Protein AF-A0A0F9NFJ6-F1 (afdb_monomer)

Organism: NCBI:txid412755

Foldseek 3Di:
DEAEPDVVQVVLLVVADPVVNVLQVVLQVCCCVPVVWGKYWHAQADCDDDCSPVNHDTDIDIPDDDPVSLVVSVVCCVVPPDPPVQDFDQPDDPVDVPDSPRDGDDD

Structure (mmCIF, N/CA/C/O backbone):
data_AF-A0A0F9NFJ6-F1
#
_entry.id   AF-A0A0F9NFJ6-F1
#
loop_
_atom_site.group_PDB
_atom_site.id
_atom_site.type_symbol
_atom_site.label_atom_id
_atom_site.label_alt_id
_atom_site.label_comp_id
_atom_site.label_asym_id
_atom_site.label_entity_id
_atom_site.label_seq_id
_atom_site.pdbx_PDB_ins_code
_atom_site.Cartn_x
_atom_site.Cartn_y
_atom_site.Cartn_z
_atom_site.occupancy
_atom_site.B_iso_or_equiv
_atom_site.auth_seq_id
_atom_site.auth_comp_id
_atom_site.auth_asym_id
_atom_site.auth_atom_id
_atom_site.pdbx_PDB_model_num
ATOM 1 N N . MET A 1 1 ? -10.748 2.742 -1.536 1.00 84.62 1 MET A N 1
ATOM 2 C CA . MET A 1 1 ? -10.360 3.151 -2.905 1.00 84.62 1 MET A CA 1
ATOM 3 C C . MET A 1 1 ? -8.888 3.538 -2.877 1.00 84.62 1 MET A C 1
ATOM 5 O O . MET A 1 1 ? -8.417 3.968 -1.830 1.00 84.62 1 MET A O 1
ATOM 9 N N . ILE A 1 2 ? -8.144 3.336 -3.968 1.00 91.88 2 ILE A N 1
ATOM 10 C CA . ILE A 1 2 ? -6.720 3.707 -4.025 1.00 91.88 2 ILE A CA 1
ATOM 11 C C . ILE A 1 2 ? -6.602 5.199 -4.331 1.00 91.88 2 ILE A C 1
ATOM 13 O O . ILE A 1 2 ? -7.194 5.684 -5.294 1.00 91.88 2 ILE A O 1
ATOM 17 N N . LYS A 1 3 ? -5.830 5.911 -3.514 1.00 95.25 3 LYS A N 1
ATOM 18 C CA . LYS A 1 3 ? -5.408 7.295 -3.733 1.00 95.25 3 LYS A CA 1
ATOM 19 C C . LYS A 1 3 ? -3.917 7.336 -4.042 1.00 95.25 3 LYS A C 1
ATOM 21 O O . LYS A 1 3 ? -3.161 6.462 -3.624 1.00 95.25 3 LYS A O 1
ATOM 26 N N . PHE A 1 4 ? -3.495 8.387 -4.725 1.00 95.94 4 PHE A N 1
ATOM 27 C CA . PHE A 1 4 ? -2.093 8.662 -5.017 1.00 95.94 4 PHE A CA 1
ATOM 28 C C . PHE A 1 4 ? -1.708 9.967 -4.334 1.00 95.94 4 PHE A C 1
ATOM 30 O O . PHE A 1 4 ? -2.528 10.882 -4.256 1.00 95.94 4 PHE A O 1
ATOM 37 N N . LYS A 1 5 ? -0.491 10.035 -3.791 1.00 93.44 5 LYS A N 1
ATOM 38 C CA . LYS A 1 5 ? 0.015 11.259 -3.158 1.00 93.44 5 LYS A CA 1
ATOM 39 C C . LYS A 1 5 ? 0.125 12.413 -4.166 1.00 93.44 5 LYS A C 1
ATOM 41 O O . LYS A 1 5 ? -0.157 13.547 -3.795 1.00 93.44 5 LYS A O 1
ATOM 46 N N . ASP A 1 6 ? 0.497 12.112 -5.407 1.00 93.94 6 ASP A N 1
ATOM 47 C CA . ASP A 1 6 ? 0.571 13.046 -6.530 1.00 93.94 6 ASP A CA 1
ATOM 48 C C . ASP A 1 6 ? 0.433 12.294 -7.870 1.00 93.94 6 ASP A C 1
ATOM 50 O O . ASP A 1 6 ? 0.373 11.057 -7.911 1.00 93.94 6 ASP A O 1
ATOM 54 N N . ASP A 1 7 ? 0.348 13.046 -8.970 1.00 95.12 7 ASP A N 1
ATOM 55 C CA . ASP A 1 7 ? 0.179 12.486 -10.314 1.00 95.12 7 ASP A CA 1
ATOM 56 C C . ASP A 1 7 ? 1.413 11.718 -10.802 1.00 95.12 7 ASP A C 1
ATOM 58 O O . ASP A 1 7 ? 1.273 10.741 -11.540 1.00 95.12 7 ASP A O 1
ATOM 62 N N . LEU A 1 8 ? 2.618 12.088 -10.356 1.00 94.69 8 LEU A N 1
ATOM 63 C CA . LEU A 1 8 ? 3.841 11.364 -10.706 1.00 94.69 8 LEU A CA 1
ATOM 64 C C . LEU A 1 8 ? 3.773 9.925 -10.182 1.00 94.69 8 LEU A C 1
ATOM 66 O O . LEU A 1 8 ? 3.952 8.976 -10.947 1.00 94.69 8 LEU A O 1
ATOM 70 N N . ILE A 1 9 ? 3.415 9.755 -8.909 1.00 94.12 9 ILE A N 1
ATOM 71 C CA . ILE A 1 9 ? 3.251 8.433 -8.294 1.00 94.12 9 ILE A CA 1
ATOM 72 C C . ILE A 1 9 ? 2.140 7.642 -8.988 1.00 94.12 9 ILE A C 1
ATOM 74 O O . ILE A 1 9 ? 2.247 6.424 -9.135 1.00 94.12 9 ILE A O 1
ATOM 78 N N . ARG A 1 10 ? 1.078 8.308 -9.455 1.00 95.19 10 ARG A N 1
ATOM 79 C CA . ARG A 1 10 ? 0.034 7.648 -10.247 1.00 95.19 10 ARG A CA 1
ATOM 80 C C . ARG A 1 10 ? 0.589 7.083 -11.556 1.00 95.19 10 ARG A C 1
ATOM 82 O O . ARG A 1 10 ? 0.255 5.955 -11.906 1.00 95.19 10 ARG A O 1
ATOM 89 N N . HIS A 1 11 ? 1.428 7.828 -12.272 1.00 93.9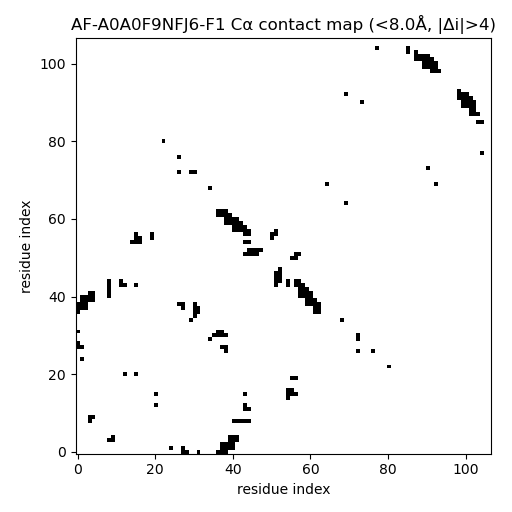4 11 HIS A N 1
ATOM 90 C CA . HIS A 1 11 ? 2.067 7.334 -13.495 1.00 93.94 11 HIS A CA 1
ATOM 91 C C . HIS A 1 11 ? 3.022 6.168 -13.220 1.00 93.94 11 HIS A C 1
ATOM 93 O O . HIS A 1 11 ? 3.003 5.171 -13.942 1.00 93.94 11 HIS A O 1
ATOM 99 N N . GLU A 1 12 ? 3.818 6.261 -12.157 1.00 93.69 12 GLU A N 1
ATOM 100 C CA . GLU A 1 12 ? 4.723 5.196 -11.718 1.00 93.69 12 GLU A CA 1
ATOM 101 C C . GLU A 1 12 ? 3.981 3.922 -11.310 1.00 93.69 12 GLU A C 1
ATOM 103 O O . GLU A 1 12 ? 4.412 2.821 -11.644 1.00 93.69 12 GLU A O 1
ATOM 108 N N . PHE A 1 13 ? 2.833 4.055 -10.647 1.00 92.75 13 PHE A N 1
ATOM 109 C CA . PHE A 1 13 ? 2.020 2.921 -10.218 1.00 92.75 13 PHE A CA 1
ATOM 110 C C . PHE A 1 13 ? 1.625 2.001 -11.380 1.00 92.75 13 PHE A C 1
ATOM 112 O O . PHE A 1 13 ? 1.632 0.782 -11.230 1.00 92.75 13 PHE A O 1
ATOM 119 N N . TYR A 1 14 ? 1.329 2.557 -12.557 1.00 93.06 14 TYR A N 1
ATOM 120 C CA . TYR A 1 14 ? 0.975 1.761 -13.737 1.00 93.06 14 TYR A CA 1
ATOM 121 C C . TYR A 1 14 ? 2.165 1.041 -14.387 1.00 93.06 14 TYR A C 1
ATOM 123 O O . TYR A 1 14 ? 1.973 0.281 -15.334 1.00 93.06 14 TYR A O 1
ATOM 131 N N . ARG A 1 15 ? 3.385 1.266 -13.888 1.00 93.94 15 ARG A N 1
ATOM 132 C CA . ARG A 1 15 ? 4.599 0.545 -14.292 1.00 93.94 15 ARG A CA 1
ATOM 133 C C . ARG A 1 15 ? 4.927 -0.622 -13.362 1.00 93.94 15 ARG A C 1
ATOM 135 O O . ARG A 1 15 ? 5.838 -1.382 -13.677 1.00 93.94 15 ARG A O 1
ATOM 142 N N . LEU A 1 16 ? 4.213 -0.756 -12.240 1.00 89.50 16 LEU A N 1
ATOM 143 C CA . LEU A 1 16 ? 4.376 -1.869 -11.310 1.00 89.50 16 LEU A CA 1
ATOM 144 C C . LEU A 1 16 ? 4.083 -3.212 -11.979 1.00 89.50 16 LEU A C 1
ATOM 146 O O . LEU A 1 16 ? 3.280 -3.316 -12.909 1.00 89.50 16 LEU A O 1
ATOM 150 N N . ASP A 1 17 ? 4.709 -4.262 -11.452 1.00 88.69 17 ASP A N 1
ATOM 151 C CA . ASP A 1 17 ? 4.346 -5.627 -11.807 1.00 88.69 17 ASP A CA 1
ATOM 152 C C . ASP A 1 17 ? 2.842 -5.878 -11.573 1.00 88.69 17 ASP A C 1
ATOM 154 O O . ASP A 1 17 ? 2.258 -5.466 -10.564 1.00 88.69 17 ASP A O 1
ATOM 158 N N . LYS A 1 18 ? 2.201 -6.598 -12.503 1.00 88.00 18 LYS A N 1
ATOM 159 C CA . LYS A 1 18 ? 0.745 -6.815 -12.484 1.00 88.00 18 LYS A CA 1
ATOM 160 C C . LYS A 1 18 ? 0.274 -7.577 -11.246 1.00 88.00 18 LYS A C 1
ATOM 162 O O . LYS A 1 18 ? -0.840 -7.330 -10.783 1.00 88.00 18 LYS A O 1
ATOM 167 N N . ARG A 1 19 ? 1.089 -8.490 -10.700 1.00 85.69 19 ARG A N 1
ATOM 168 C CA . ARG A 1 19 ? 0.735 -9.221 -9.473 1.00 85.69 19 ARG A CA 1
ATOM 169 C C . ARG A 1 19 ? 0.752 -8.282 -8.278 1.00 85.69 19 ARG A C 1
ATOM 171 O O . ARG A 1 19 ? -0.187 -8.294 -7.489 1.00 85.69 19 ARG A O 1
ATOM 178 N N . LEU A 1 20 ? 1.766 -7.421 -8.189 1.00 86.62 20 LEU A N 1
ATOM 179 C CA . LEU A 1 20 ? 1.830 -6.396 -7.152 1.00 86.62 20 LEU A CA 1
ATOM 180 C C . LEU A 1 20 ? 0.636 -5.433 -7.244 1.00 86.62 20 LEU A C 1
ATOM 182 O O . LEU A 1 20 ? -0.002 -5.155 -6.232 1.00 86.62 20 LEU A O 1
ATOM 186 N N . MET A 1 21 ? 0.266 -4.980 -8.445 1.00 90.56 21 MET A N 1
ATOM 187 C CA . MET A 1 21 ? -0.930 -4.147 -8.622 1.00 90.56 21 MET A CA 1
ATOM 188 C C . MET A 1 21 ? -2.202 -4.847 -8.123 1.00 90.56 21 MET A C 1
ATOM 190 O O . MET A 1 21 ? -2.991 -4.229 -7.408 1.00 90.56 21 MET A O 1
ATOM 194 N N . ALA A 1 22 ? -2.398 -6.127 -8.459 1.0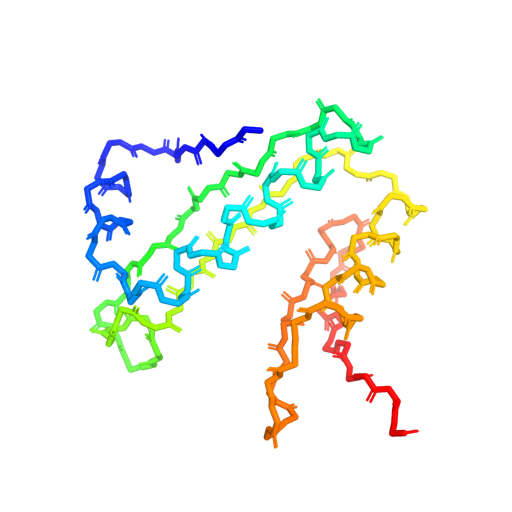0 89.00 22 ALA A N 1
ATOM 195 C CA . ALA A 1 22 ? -3.556 -6.904 -8.013 1.00 89.00 22 ALA A CA 1
ATOM 196 C C . ALA A 1 22 ? -3.632 -7.003 -6.480 1.00 89.00 22 ALA A C 1
ATOM 198 O O . ALA A 1 22 ? -4.694 -6.777 -5.900 1.00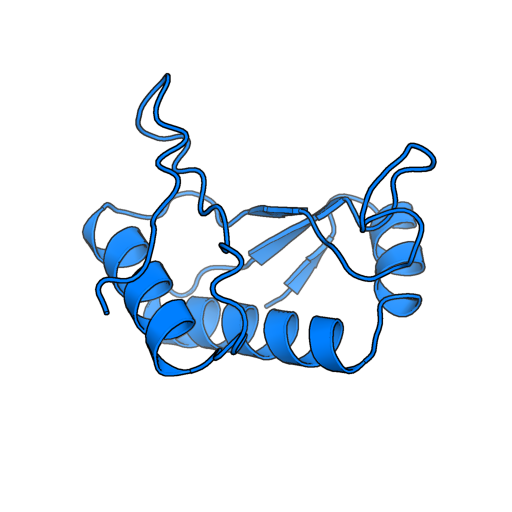 89.00 22 ALA A O 1
ATOM 199 N N . VAL A 1 23 ? -2.495 -7.248 -5.825 1.00 89.00 23 VAL A N 1
ATOM 200 C CA . VAL A 1 23 ? -2.366 -7.249 -4.360 1.00 89.00 23 VAL A CA 1
ATOM 201 C C . VAL A 1 23 ? -2.767 -5.900 -3.758 1.00 89.00 23 VAL A C 1
ATOM 203 O O . VAL A 1 23 ? -3.536 -5.847 -2.800 1.00 89.00 23 VAL A O 1
ATOM 206 N N . ILE A 1 24 ? -2.316 -4.790 -4.343 1.00 91.69 24 ILE A N 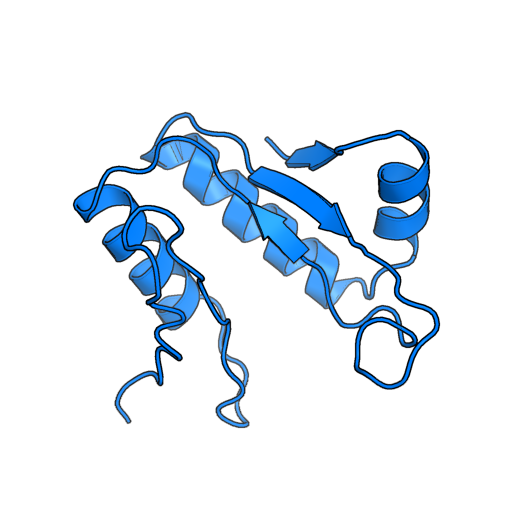1
ATOM 207 C CA . ILE A 1 24 ? -2.664 -3.451 -3.850 1.00 91.69 24 ILE A CA 1
ATOM 208 C C . ILE A 1 24 ? -4.169 -3.183 -4.010 1.00 91.69 24 ILE A C 1
ATOM 210 O O . ILE A 1 24 ? -4.794 -2.628 -3.103 1.00 91.69 24 ILE A O 1
ATOM 214 N N . TYR A 1 25 ? -4.776 -3.593 -5.129 1.00 93.31 25 TYR A N 1
ATOM 215 C CA . TYR A 1 25 ? -6.227 -3.493 -5.317 1.00 93.31 25 TYR A CA 1
ATOM 216 C C . TYR A 1 25 ? -7.004 -4.332 -4.305 1.00 93.31 25 TYR A C 1
ATOM 218 O O . TYR A 1 25 ? -8.010 -3.850 -3.783 1.00 93.31 25 TYR A O 1
ATOM 226 N N . LEU A 1 26 ? -6.524 -5.534 -3.985 1.00 92.25 26 LEU A N 1
ATOM 227 C CA . LEU A 1 26 ? -7.120 -6.403 -2.976 1.00 92.25 26 LEU A CA 1
ATOM 228 C C . LEU A 1 26 ? -7.105 -5.737 -1.590 1.00 92.25 26 LEU A C 1
ATOM 230 O O . LEU A 1 26 ? -8.157 -5.569 -0.972 1.00 92.25 26 LEU A O 1
ATOM 234 N N . ILE A 1 27 ? -5.939 -5.256 -1.151 1.00 91.44 27 ILE A N 1
ATOM 235 C CA . ILE A 1 27 ? -5.768 -4.538 0.124 1.00 91.44 27 ILE A CA 1
ATOM 236 C C . ILE A 1 27 ? -6.652 -3.281 0.166 1.00 91.44 27 ILE A C 1
ATOM 238 O O . ILE A 1 27 ? -7.343 -3.016 1.152 1.00 91.44 27 ILE A O 1
ATOM 242 N N . GLY A 1 28 ? -6.667 -2.499 -0.918 1.00 93.25 28 GLY A N 1
ATOM 243 C CA . GLY A 1 28 ? -7.468 -1.280 -1.019 1.00 93.25 28 GLY A CA 1
ATOM 244 C C . GLY A 1 28 ? -8.979 -1.526 -1.063 1.00 93.25 28 GLY A C 1
ATOM 245 O O . GLY A 1 28 ? -9.748 -0.664 -0.620 1.00 93.25 28 GLY A O 1
ATOM 246 N N . GLY A 1 29 ? -9.404 -2.675 -1.595 1.00 94.56 29 GLY A N 1
ATOM 247 C CA . GLY A 1 29 ? -10.783 -3.154 -1.571 1.00 94.56 29 GLY A CA 1
ATOM 248 C C . GLY A 1 29 ? -11.212 -3.531 -0.158 1.00 94.56 29 GLY A C 1
ATOM 249 O O . GLY A 1 29 ? -12.195 -2.983 0.341 1.00 94.56 29 GLY A O 1
ATOM 250 N N . PHE A 1 30 ? -10.410 -4.356 0.519 1.00 93.50 30 PHE A N 1
ATOM 251 C CA . PHE A 1 30 ? -10.639 -4.764 1.904 1.00 93.50 30 PHE A CA 1
ATOM 252 C C . PHE A 1 30 ? -10.736 -3.561 2.851 1.00 93.50 30 PHE A C 1
ATOM 254 O O . PHE A 1 30 ? -11.751 -3.375 3.519 1.00 93.50 30 PHE A O 1
ATOM 261 N N . ALA A 1 31 ? -9.749 -2.657 2.825 1.00 93.19 31 ALA A N 1
ATOM 262 C CA . ALA A 1 31 ? -9.756 -1.466 3.678 1.00 93.19 31 ALA A CA 1
ATOM 263 C C . ALA A 1 31 ? -10.989 -0.568 3.448 1.00 93.19 31 ALA A C 1
ATOM 265 O O . ALA A 1 31 ? -11.503 0.062 4.379 1.00 93.19 31 ALA A O 1
ATOM 266 N N . ARG A 1 32 ? -11.496 -0.514 2.207 1.00 94.69 32 ARG A N 1
ATOM 267 C CA . ARG A 1 32 ? -12.706 0.248 1.876 1.00 94.69 32 ARG A CA 1
ATOM 268 C C . ARG A 1 32 ? -13.974 -0.451 2.340 1.00 94.69 32 ARG A C 1
ATOM 270 O O . ARG A 1 32 ? -14.911 0.235 2.744 1.00 94.69 32 ARG A O 1
ATOM 277 N N . GLN A 1 33 ? -14.030 -1.769 2.235 1.00 95.50 33 GLN A N 1
ATOM 278 C CA . GLN A 1 33 ? -15.189 -2.552 2.628 1.00 95.50 33 GLN A CA 1
ATOM 279 C C . GLN A 1 33 ? -15.341 -2.569 4.150 1.00 95.50 33 GLN A C 1
ATOM 281 O O . GLN A 1 33 ? -16.388 -2.134 4.640 1.00 95.50 33 GLN A O 1
ATOM 286 N N . GLU A 1 34 ? -14.275 -2.953 4.853 1.00 95.38 34 GLU A N 1
ATOM 287 C CA . GLU A 1 34 ? -14.264 -3.180 6.299 1.00 95.38 34 GLU A CA 1
ATOM 288 C C . GLU A 1 34 ? -14.177 -1.883 7.103 1.00 95.38 34 GLU A C 1
ATOM 290 O O . GLU A 1 34 ? -14.937 -1.681 8.045 1.00 95.38 34 GLU A O 1
ATOM 295 N N . PHE A 1 35 ? -13.298 -0.958 6.710 1.00 93.25 35 PHE A N 1
ATOM 296 C CA . PHE A 1 35 ? -12.982 0.222 7.533 1.00 93.25 35 PHE A CA 1
ATOM 297 C C . PHE A 1 35 ? -13.511 1.535 6.947 1.00 93.25 35 PHE A C 1
ATOM 299 O O . PHE A 1 35 ? -13.302 2.606 7.514 1.00 93.25 35 PHE A O 1
ATOM 306 N N . LYS A 1 36 ? -14.144 1.487 5.764 1.00 94.75 36 LYS A N 1
ATOM 307 C CA . LYS A 1 36 ? -14.527 2.666 4.956 1.00 94.75 36 LYS A CA 1
ATOM 308 C C . LYS A 1 36 ? -13.357 3.619 4.669 1.00 94.75 36 LYS A C 1
ATOM 310 O O . LYS A 1 36 ? -13.572 4.792 4.356 1.00 94.75 36 LYS A O 1
ATOM 315 N N . LYS A 1 37 ? -12.124 3.106 4.691 1.00 93.06 37 LYS A N 1
ATOM 316 C CA . LYS A 1 37 ? -10.887 3.876 4.506 1.00 93.06 37 LYS A CA 1
ATOM 317 C C . LYS A 1 37 ? -10.270 3.643 3.134 1.00 93.06 37 LYS A C 1
ATOM 319 O O . LYS A 1 37 ? -10.609 2.712 2.406 1.00 93.06 37 LYS A O 1
ATOM 324 N N . ASP A 1 38 ? -9.384 4.557 2.768 1.00 93.69 38 ASP A N 1
ATOM 325 C CA . ASP A 1 38 ? -8.656 4.534 1.506 1.00 93.69 38 ASP A CA 1
ATOM 326 C C . ASP A 1 38 ? -7.174 4.282 1.770 1.00 93.69 38 ASP A C 1
ATOM 328 O O . ASP A 1 38 ? -6.618 4.803 2.740 1.00 93.69 38 ASP A O 1
ATOM 332 N N . ILE A 1 39 ? -6.536 3.530 0.8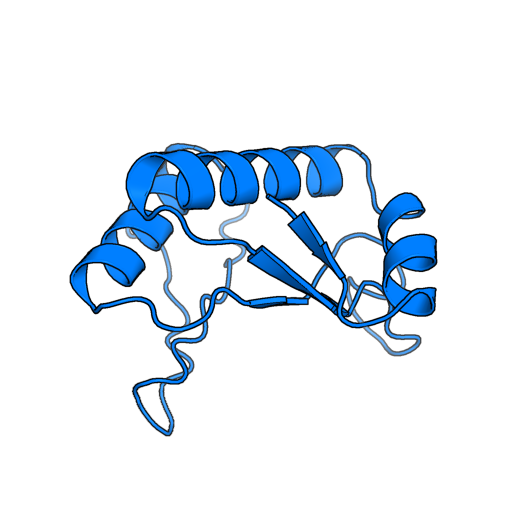73 1.00 92.81 39 ILE A N 1
ATOM 333 C CA . ILE A 1 39 ? -5.081 3.372 0.865 1.00 92.81 39 ILE A CA 1
ATOM 334 C C . ILE A 1 39 ? -4.488 4.456 -0.031 1.00 92.81 39 ILE A C 1
ATOM 336 O O . ILE A 1 39 ? -5.027 4.758 -1.095 1.00 92.81 39 ILE A O 1
ATOM 340 N N . THR A 1 40 ? -3.394 5.069 0.400 1.00 94.50 40 THR A N 1
ATOM 341 C CA . THR A 1 40 ? -2.671 6.091 -0.361 1.00 94.50 40 THR A CA 1
ATOM 342 C C . THR A 1 40 ? -1.302 5.559 -0.738 1.00 94.50 40 THR A C 1
ATOM 344 O O . THR A 1 40 ? -0.514 5.217 0.141 1.00 94.50 40 THR A O 1
ATOM 347 N N . ILE A 1 41 ? -1.010 5.516 -2.034 1.00 93.81 41 ILE A N 1
ATOM 348 C CA . ILE A 1 41 ? 0.316 5.182 -2.549 1.00 93.81 41 ILE A CA 1
ATOM 349 C C . ILE A 1 41 ? 1.215 6.405 -2.401 1.00 93.81 41 ILE A C 1
ATOM 351 O O . ILE A 1 41 ? 0.867 7.507 -2.832 1.00 93.81 41 ILE A O 1
ATOM 355 N N . THR A 1 42 ? 2.358 6.204 -1.753 1.00 92.69 42 THR A N 1
ATOM 356 C CA . THR A 1 42 ? 3.304 7.269 -1.396 1.00 92.69 42 THR A CA 1
ATOM 357 C C . THR A 1 42 ? 4.647 7.152 -2.103 1.00 92.69 42 THR A C 1
ATOM 359 O O . THR A 1 42 ? 5.371 8.142 -2.156 1.00 92.69 42 THR A O 1
ATOM 362 N N . CYS A 1 43 ? 4.973 5.976 -2.645 1.00 90.75 43 CYS A N 1
ATOM 363 C CA . CYS A 1 43 ? 6.155 5.741 -3.468 1.00 90.75 43 CYS A CA 1
ATOM 364 C C . CYS A 1 43 ? 5.966 4.438 -4.257 1.00 90.75 43 CYS A C 1
ATOM 366 O O . CYS A 1 43 ? 5.549 3.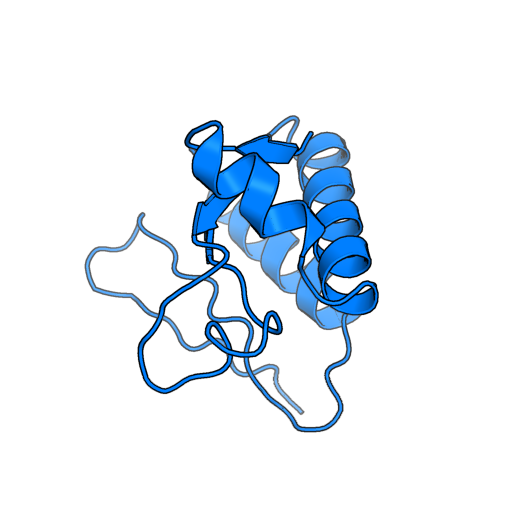440 -3.671 1.00 90.75 43 CYS A O 1
ATOM 368 N N . ALA A 1 44 ? 6.248 4.451 -5.559 1.00 89.31 44 ALA A N 1
ATOM 369 C CA . ALA A 1 44 ? 6.235 3.258 -6.413 1.00 89.31 44 ALA A CA 1
ATOM 370 C C . ALA A 1 44 ? 7.606 2.993 -7.056 1.00 89.31 44 ALA A C 1
ATOM 372 O O . ALA A 1 44 ? 7.924 1.847 -7.361 1.00 89.31 44 ALA A O 1
ATOM 373 N N . TYR A 1 45 ? 8.424 4.036 -7.227 1.00 88.75 45 TYR A N 1
ATOM 374 C CA . TYR A 1 45 ? 9.795 3.921 -7.696 1.00 88.75 45 TYR A CA 1
ATOM 375 C C . TYR A 1 45 ? 10.775 4.629 -6.764 1.00 88.75 45 TYR A C 1
ATOM 377 O O . TYR A 1 45 ? 10.550 5.751 -6.305 1.00 88.75 45 TYR A O 1
ATOM 385 N N . ARG A 1 46 ? 11.915 3.979 -6.545 1.00 84.81 46 ARG A N 1
ATOM 386 C CA . ARG A 1 46 ? 13.135 4.571 -6.004 1.00 84.81 46 ARG A CA 1
ATOM 387 C C . ARG A 1 46 ? 14.273 4.100 -6.891 1.00 84.81 46 ARG A C 1
ATOM 389 O O . ARG A 1 46 ? 14.416 2.905 -7.128 1.00 84.81 46 ARG A O 1
ATOM 396 N N . GLY A 1 47 ? 15.038 5.049 -7.423 1.00 76.62 47 GLY A N 1
ATOM 397 C CA . GLY A 1 47 ? 16.169 4.775 -8.314 1.00 76.62 47 GLY A CA 1
ATOM 398 C C . GLY A 1 47 ? 17.409 4.221 -7.604 1.00 76.62 47 GLY A C 1
ATOM 399 O O . GLY A 1 47 ? 18.476 4.172 -8.208 1.00 76.62 47 GLY A O 1
ATOM 400 N N . ASP A 1 48 ? 17.294 3.849 -6.329 1.00 77.19 48 ASP A N 1
ATOM 401 C CA . ASP A 1 48 ? 18.351 3.255 -5.519 1.00 77.19 48 ASP A CA 1
ATOM 402 C C . ASP A 1 48 ? 18.320 1.713 -5.571 1.00 77.19 48 ASP A C 1
ATOM 404 O O . ASP A 1 48 ? 17.534 1.082 -6.285 1.00 77.19 48 ASP A O 1
ATOM 408 N N . SER A 1 49 ? 19.254 1.070 -4.868 1.00 61.44 49 SER A N 1
ATOM 409 C CA . SER A 1 49 ? 19.294 -0.386 -4.754 1.00 61.44 49 SER A CA 1
ATOM 410 C C . SER A 1 49 ? 18.097 -0.904 -3.946 1.00 61.44 49 SER A C 1
ATOM 412 O O . SER A 1 49 ? 17.891 -0.536 -2.796 1.00 61.44 49 SER A O 1
ATOM 414 N N . GLY A 1 50 ? 17.318 -1.819 -4.527 1.00 76.00 50 GLY A N 1
ATOM 415 C CA . GLY A 1 50 ? 16.182 -2.452 -3.856 1.00 76.00 50 GLY A CA 1
ATOM 416 C C . GLY A 1 50 ? 15.195 -3.061 -4.847 1.00 76.00 50 GLY A C 1
ATOM 417 O O . GLY A 1 50 ? 15.479 -3.150 -6.035 1.00 76.00 50 GLY A O 1
ATOM 418 N N . THR A 1 51 ? 14.022 -3.470 -4.370 1.00 82.38 51 THR A N 1
ATOM 419 C CA . THR A 1 51 ? 12.924 -3.989 -5.210 1.00 82.38 51 THR A CA 1
ATOM 420 C C . THR A 1 51 ? 12.082 -2.882 -5.858 1.00 82.38 51 THR A C 1
ATOM 422 O O . THR A 1 51 ? 11.343 -3.148 -6.806 1.00 82.38 51 THR A O 1
ATOM 425 N N . HIS A 1 52 ? 12.217 -1.635 -5.389 1.00 85.69 52 HIS A N 1
ATOM 426 C CA . HIS A 1 52 ? 11.554 -0.448 -5.947 1.00 85.69 52 HIS A CA 1
ATOM 427 C C . HIS A 1 52 ? 12.051 -0.110 -7.363 1.00 85.69 52 HIS A C 1
ATOM 429 O O . HIS A 1 52 ? 11.234 0.153 -8.242 1.00 85.69 52 HIS A O 1
ATOM 435 N N . LYS A 1 53 ? 13.365 -0.199 -7.631 1.00 87.38 53 LYS A N 1
ATOM 436 C CA . LYS A 1 53 ? 13.922 0.034 -8.982 1.00 87.38 53 LYS A CA 1
ATOM 437 C C . LYS A 1 53 ? 13.421 -0.960 -10.037 1.00 87.38 53 LYS A C 1
ATOM 439 O O . LYS A 1 53 ? 13.386 -0.633 -11.221 1.00 87.38 53 LYS A O 1
ATOM 444 N N . ASP A 1 54 ? 13.019 -2.149 -9.591 1.00 88.38 54 ASP A N 1
ATOM 445 C CA . ASP A 1 54 ? 12.549 -3.245 -10.438 1.00 88.38 54 ASP A CA 1
ATOM 446 C C . ASP A 1 54 ? 11.015 -3.271 -10.546 1.00 88.38 54 ASP A C 1
ATOM 448 O O . ASP A 1 54 ? 10.463 -4.232 -11.074 1.00 88.38 54 ASP A O 1
ATOM 452 N N . TRP A 1 55 ? 10.315 -2.242 -10.044 1.00 89.06 55 TRP A N 1
ATOM 453 C CA . TRP A 1 55 ? 8.847 -2.136 -10.076 1.00 89.06 55 TRP A CA 1
ATOM 454 C C . TRP A 1 55 ? 8.125 -3.257 -9.309 1.00 89.06 55 TRP A C 1
ATOM 456 O O . TRP A 1 55 ? 6.983 -3.617 -9.607 1.00 89.06 55 TRP A O 1
ATOM 466 N N . ARG A 1 56 ? 8.804 -3.817 -8.299 1.00 84.94 56 ARG A N 1
ATOM 467 C CA . ARG A 1 56 ? 8.346 -4.945 -7.470 1.00 84.94 56 ARG A CA 1
ATOM 468 C C . ARG A 1 56 ? 8.147 -4.571 -6.001 1.00 84.94 56 ARG A C 1
ATOM 470 O O . ARG A 1 56 ? 8.048 -5.457 -5.155 1.00 84.94 56 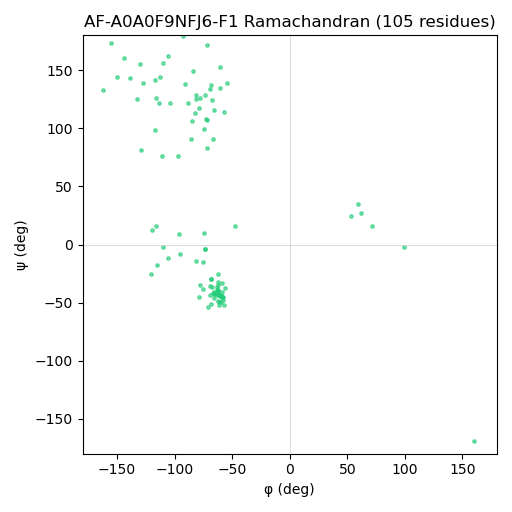ARG A O 1
ATOM 477 N N . ALA A 1 57 ? 8.076 -3.282 -5.689 1.00 85.94 57 ALA A N 1
ATOM 478 C CA . ALA A 1 57 ? 7.727 -2.784 -4.366 1.00 85.94 57 ALA A 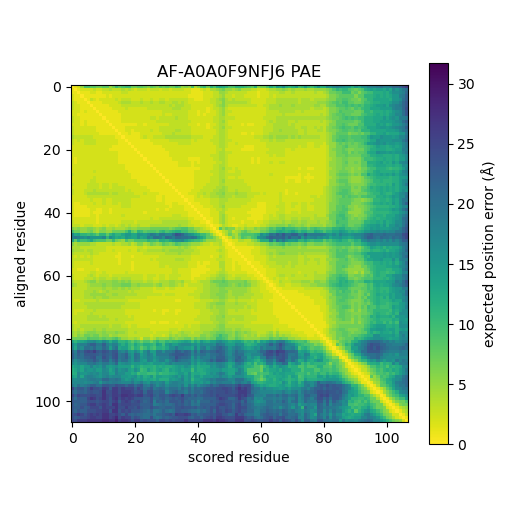CA 1
ATOM 479 C C . ALA A 1 57 ? 6.896 -1.506 -4.461 1.00 85.94 57 ALA A C 1
ATOM 481 O O . ALA A 1 57 ? 6.871 -0.834 -5.488 1.00 85.94 57 ALA A O 1
ATOM 482 N N . VAL A 1 58 ? 6.191 -1.202 -3.376 1.00 88.06 58 VAL A N 1
ATOM 483 C CA . VAL A 1 58 ? 5.389 0.007 -3.228 1.00 88.06 58 VAL A CA 1
ATOM 484 C C . VAL A 1 58 ? 5.358 0.388 -1.752 1.00 88.06 58 VAL A C 1
ATOM 486 O O . VAL A 1 58 ? 5.273 -0.484 -0.887 1.00 88.06 58 VAL A O 1
ATOM 489 N N . ASP A 1 59 ? 5.357 1.684 -1.463 1.00 88.88 59 ASP A N 1
ATOM 490 C CA . ASP A 1 59 ? 5.051 2.188 -0.129 1.00 88.88 59 ASP A CA 1
ATOM 491 C C . ASP A 1 59 ? 3.634 2.760 -0.136 1.00 88.88 59 ASP A C 1
ATOM 493 O O . ASP A 1 59 ? 3.324 3.707 -0.872 1.00 88.88 59 ASP A O 1
ATOM 497 N N . MET A 1 60 ? 2.776 2.225 0.727 1.00 89.25 60 MET A N 1
ATOM 498 C CA . MET A 1 60 ? 1.389 2.657 0.874 1.00 89.25 60 MET A CA 1
ATOM 499 C C . MET A 1 60 ? 1.037 2.924 2.334 1.00 89.25 60 MET A C 1
ATOM 501 O O . MET A 1 60 ? 1.665 2.391 3.245 1.00 89.25 60 MET A O 1
ATOM 505 N N . ARG A 1 61 ? 0.034 3.774 2.556 1.00 87.94 61 ARG A N 1
ATOM 506 C CA . ARG A 1 61 ? -0.433 4.153 3.893 1.00 87.94 61 ARG A CA 1
ATOM 507 C C . ARG A 1 61 ? -1.949 4.220 3.947 1.00 87.94 61 ARG A C 1
ATOM 509 O O . ARG A 1 61 ? -2.575 4.740 3.025 1.00 87.94 61 ARG A O 1
ATOM 516 N N . THR A 1 62 ? -2.516 3.812 5.074 1.00 85.50 62 THR A N 1
ATOM 517 C CA . THR A 1 62 ? -3.922 4.052 5.419 1.00 85.50 62 THR A CA 1
ATOM 518 C C . THR A 1 62 ? -3.951 4.937 6.653 1.00 85.50 62 THR A C 1
ATOM 520 O O . THR A 1 62 ? -3.305 4.632 7.652 1.00 85.50 62 THR A O 1
ATOM 523 N N . ARG A 1 63 ? -4.656 6.068 6.589 1.00 84.06 63 ARG A N 1
ATOM 524 C CA . ARG A 1 63 ? -4.701 7.015 7.711 1.00 84.06 63 ARG A CA 1
ATOM 525 C C . ARG A 1 63 ? -5.754 6.607 8.739 1.00 84.06 63 ARG A C 1
ATOM 527 O O . ARG A 1 63 ? -6.805 6.083 8.376 1.00 84.06 63 ARG A O 1
ATOM 534 N N . ASN A 1 64 ? -5.489 6.951 9.999 1.00 84.25 64 ASN A N 1
ATOM 535 C CA . ASN A 1 64 ? -6.431 6.866 11.117 1.00 84.25 64 ASN A CA 1
ATOM 536 C C . ASN A 1 64 ? -6.967 5.452 11.391 1.00 84.25 64 ASN A C 1
ATOM 538 O O . ASN A 1 64 ? -8.138 5.314 11.737 1.00 84.25 64 ASN A O 1
ATOM 542 N N . LEU A 1 65 ? -6.164 4.402 11.204 1.00 83.75 65 LEU A N 1
ATOM 543 C CA . LEU A 1 65 ? -6.540 3.064 11.671 1.00 83.75 65 LEU A CA 1
ATOM 544 C C . LEU A 1 65 ? -6.523 3.021 13.207 1.00 83.75 65 LEU A C 1
ATOM 546 O O . LEU A 1 65 ? -5.592 3.519 13.838 1.00 83.75 65 LEU A O 1
ATOM 550 N N . SER A 1 66 ? -7.564 2.447 13.803 1.00 84.81 66 SER A N 1
ATOM 551 C CA . SER A 1 66 ? -7.556 1.998 15.192 1.00 84.81 66 SER A CA 1
ATOM 552 C C . SER A 1 66 ? -6.675 0.752 15.331 1.00 84.81 66 SER A C 1
ATOM 554 O O . SER A 1 66 ? -6.209 0.195 14.334 1.00 84.81 66 SER A O 1
ATOM 556 N N . SER A 1 67 ? -6.416 0.310 16.569 1.00 78.81 67 SER A N 1
ATOM 557 C CA . SER A 1 67 ? -5.523 -0.841 16.790 1.00 78.81 67 SER A CA 1
ATOM 558 C C . SER A 1 67 ? -6.130 -2.103 16.227 1.00 78.81 67 SER A C 1
ATOM 560 O O . SER A 1 67 ? -5.501 -2.769 15.419 1.00 78.81 67 SER A O 1
ATOM 562 N N . GLU A 1 68 ? -7.408 -2.301 16.520 1.00 85.81 68 GLU A N 1
ATOM 563 C CA . GLU A 1 68 ? -8.195 -3.402 15.993 1.00 85.81 68 GLU A CA 1
ATOM 564 C C . GLU A 1 68 ? -8.267 -3.404 14.456 1.00 85.81 68 GLU A C 1
ATOM 566 O O . GLU A 1 68 ? -8.170 -4.457 13.833 1.00 85.81 68 GLU A O 1
ATOM 571 N N . GLU A 1 69 ? -8.425 -2.243 13.810 1.00 86.50 69 GLU A N 1
ATOM 572 C CA . GLU A 1 69 ? -8.445 -2.180 12.341 1.00 86.50 69 GLU A CA 1
ATOM 573 C C . GLU A 1 69 ? -7.065 -2.471 11.735 1.00 86.50 69 GLU A C 1
ATOM 575 O O . GLU A 1 69 ? -6.978 -3.103 10.682 1.00 86.50 69 GLU A O 1
ATOM 580 N N . GLY A 1 70 ? -5.990 -2.027 12.397 1.00 83.94 70 GLY A N 1
ATOM 581 C CA . GLY A 1 70 ? -4.618 -2.378 12.036 1.00 83.94 70 GLY A CA 1
ATOM 582 C C . GLY A 1 70 ? -4.391 -3.888 12.103 1.00 83.94 70 GLY A C 1
ATOM 583 O O . GLY A 1 70 ? -3.954 -4.478 11.116 1.00 83.94 70 GLY A O 1
ATOM 584 N N . ASP A 1 71 ? -4.779 -4.515 13.212 1.00 80.94 71 ASP A N 1
ATOM 585 C CA . ASP A 1 71 ? -4.641 -5.958 13.428 1.00 80.94 71 ASP A CA 1
ATOM 586 C C . ASP A 1 71 ? -5.454 -6.764 12.401 1.00 80.94 71 ASP A C 1
ATOM 588 O O . ASP A 1 71 ? -4.952 -7.727 11.822 1.00 80.94 71 ASP A O 1
ATOM 592 N N . LYS A 1 72 ? -6.685 -6.334 12.089 1.00 89.31 72 LYS A N 1
ATOM 593 C CA . LYS A 1 72 ? -7.515 -6.958 11.042 1.00 89.31 72 LYS A CA 1
ATOM 594 C C . LYS A 1 72 ? -6.895 -6.840 9.652 1.00 89.31 72 LYS A C 1
ATOM 596 O O . LYS A 1 72 ? -6.977 -7.784 8.871 1.00 89.31 72 LYS A O 1
ATOM 601 N N . LEU A 1 73 ? -6.282 -5.700 9.328 1.00 85.81 73 LEU A N 1
ATOM 602 C CA . LEU A 1 73 ? -5.593 -5.516 8.051 1.00 85.81 73 LEU A CA 1
ATOM 603 C C . LEU A 1 73 ? -4.374 -6.436 7.933 1.00 85.81 73 LEU A C 1
ATOM 605 O O . LEU A 1 73 ? -4.169 -7.035 6.880 1.00 85.81 73 LEU A O 1
ATOM 609 N N . VAL A 1 74 ? -3.595 -6.571 9.009 1.00 80.94 74 VAL A N 1
ATOM 610 C CA . VAL A 1 74 ? -2.458 -7.501 9.082 1.00 80.94 74 VAL A CA 1
ATOM 611 C C . VAL A 1 74 ? -2.938 -8.941 8.897 1.00 80.94 74 VAL A C 1
ATOM 613 O O . VAL A 1 74 ? -2.400 -9.659 8.057 1.00 80.94 74 VAL A O 1
ATOM 616 N N . ALA A 1 75 ? -3.975 -9.349 9.634 1.00 83.12 75 ALA A N 1
ATOM 617 C CA . ALA A 1 75 ? -4.541 -10.691 9.542 1.00 83.12 75 ALA A CA 1
ATOM 618 C C . ALA A 1 75 ? -5.024 -11.011 8.119 1.00 83.12 75 ALA A C 1
ATOM 620 O O . ALA A 1 75 ? -4.686 -12.061 7.581 1.00 83.12 75 ALA A O 1
ATOM 621 N N . PHE A 1 76 ? -5.738 -10.079 7.480 1.00 87.31 76 PHE A N 1
ATOM 622 C CA . PHE A 1 76 ? -6.179 -10.224 6.093 1.00 87.31 76 PHE A CA 1
ATOM 623 C C . PHE A 1 76 ? -5.007 -10.430 5.127 1.00 87.31 76 PHE A C 1
ATOM 625 O O . PHE A 1 76 ? -5.043 -11.334 4.294 1.00 87.31 76 PHE A O 1
ATOM 632 N N . VAL A 1 77 ? -3.963 -9.606 5.246 1.00 83.00 77 VAL A N 1
ATOM 633 C CA . VAL A 1 77 ? -2.776 -9.693 4.388 1.00 83.00 77 VAL A CA 1
ATOM 634 C C . VAL A 1 77 ? -2.063 -11.035 4.562 1.00 83.00 77 VAL A C 1
ATOM 636 O O . VAL A 1 77 ? -1.698 -11.647 3.564 1.00 83.00 77 VAL A O 1
ATOM 639 N N . ASN A 1 78 ? -1.907 -11.511 5.798 1.00 76.75 78 ASN A N 1
ATOM 640 C CA . ASN A 1 78 ? -1.245 -12.787 6.076 1.00 76.75 78 ASN A CA 1
ATOM 641 C C . ASN A 1 78 ? -2.041 -13.996 5.563 1.00 76.75 78 ASN A C 1
ATOM 643 O O . ASN A 1 78 ? -1.442 -14.961 5.105 1.00 76.75 78 ASN A O 1
ATOM 647 N N . ASP A 1 79 ? -3.372 -13.946 5.635 1.00 83.56 79 ASP A N 1
ATOM 648 C CA . ASP A 1 79 ? -4.244 -15.053 5.224 1.00 83.56 79 ASP A CA 1
ATOM 649 C C . ASP A 1 79 ? -4.407 -15.146 3.696 1.00 83.56 79 ASP A C 1
ATOM 651 O O . ASP A 1 79 ? -4.484 -16.231 3.129 1.00 83.56 79 ASP A O 1
ATOM 655 N N . HIS A 1 80 ? -4.430 -14.002 3.003 1.00 80.75 80 HIS A N 1
ATOM 656 C CA . HIS A 1 80 ? -4.782 -13.951 1.578 1.00 80.75 80 HIS A CA 1
ATOM 657 C C . HIS A 1 80 ? -3.594 -13.722 0.643 1.00 80.75 80 HIS A C 1
ATOM 659 O O . HIS A 1 80 ? -3.750 -13.812 -0.579 1.00 80.75 80 HIS A O 1
ATOM 665 N N . ILE A 1 81 ? -2.425 -13.365 1.177 1.00 77.56 81 ILE A N 1
ATOM 666 C CA . ILE A 1 81 ? -1.276 -12.961 0.369 1.00 77.56 81 ILE A CA 1
ATOM 667 C C . ILE A 1 81 ? -0.039 -13.752 0.800 1.00 77.56 81 ILE A C 1
ATOM 669 O O . ILE A 1 81 ? 0.804 -13.279 1.558 1.00 77.56 81 ILE A O 1
ATOM 673 N N . ASP A 1 82 ? 0.055 -14.975 0.278 1.00 65.94 82 ASP A N 1
ATOM 674 C CA . ASP A 1 82 ? 1.183 -15.882 0.490 1.00 65.94 82 ASP A CA 1
ATOM 675 C C . ASP A 1 82 ? 2.379 -15.501 -0.405 1.00 65.94 82 ASP A C 1
ATOM 677 O O . ASP A 1 82 ? 2.309 -15.531 -1.639 1.00 65.94 82 ASP A O 1
ATOM 681 N N . TYR A 1 83 ? 3.494 -15.139 0.227 1.00 59.28 83 TYR A N 1
ATOM 682 C CA . TYR A 1 83 ? 4.790 -14.931 -0.417 1.00 59.28 83 TYR A CA 1
ATOM 683 C C . TYR A 1 83 ? 5.714 -16.051 0.033 1.00 59.28 83 TYR A C 1
ATOM 685 O O . TYR A 1 83 ? 6.539 -15.799 0.904 1.00 59.28 83 TYR A O 1
ATOM 693 N N . GLY A 1 84 ? 5.538 -17.257 -0.523 1.00 45.78 84 GLY A N 1
ATOM 694 C CA . GLY A 1 84 ? 6.133 -18.555 -0.139 1.00 45.78 84 GLY A CA 1
ATOM 695 C C . GLY A 1 84 ? 7.649 -18.660 0.136 1.00 45.78 84 GLY A C 1
ATOM 696 O O . GLY A 1 84 ? 8.198 -19.756 0.169 1.00 45.78 84 GLY A O 1
ATOM 697 N N . ASP A 1 85 ? 8.344 -17.547 0.336 1.00 50.94 85 ASP A N 1
ATOM 698 C CA . ASP A 1 85 ? 9.710 -17.364 0.803 1.00 50.94 85 ASP A CA 1
ATOM 699 C C . ASP A 1 85 ? 9.831 -16.538 2.112 1.00 50.94 85 ASP A C 1
ATOM 701 O O . ASP A 1 85 ? 10.936 -16.144 2.488 1.00 50.94 85 ASP A O 1
ATOM 705 N N . GLY A 1 86 ? 8.731 -16.280 2.833 1.00 46.44 86 GLY A N 1
ATOM 706 C CA . GLY A 1 86 ? 8.754 -15.671 4.174 1.00 46.44 86 GLY A CA 1
ATOM 707 C C . GLY A 1 86 ? 9.123 -14.182 4.199 1.00 46.44 86 GLY A C 1
ATOM 708 O O . GLY A 1 86 ? 9.462 -13.645 5.255 1.00 46.44 86 GLY A O 1
ATOM 709 N N . LYS A 1 87 ? 9.078 -13.494 3.049 1.00 45.38 87 LYS A N 1
ATOM 710 C CA . LYS A 1 87 ? 9.421 -12.070 2.945 1.00 45.38 87 LYS A CA 1
ATOM 711 C C . LYS A 1 87 ? 8.255 -11.176 3.358 1.00 45.38 87 LYS A C 1
ATOM 713 O O . LYS A 1 87 ? 7.149 -11.257 2.839 1.00 45.38 87 LYS A O 1
ATOM 718 N N . HIS A 1 88 ? 8.571 -10.304 4.308 1.00 50.19 88 HIS A N 1
ATOM 719 C CA . HIS A 1 88 ? 7.652 -9.535 5.136 1.00 50.19 88 HIS A CA 1
ATOM 720 C C . HIS A 1 88 ? 6.971 -8.387 4.384 1.00 50.19 88 HIS A C 1
ATOM 722 O O . HIS A 1 88 ? 7.645 -7.494 3.863 1.00 50.19 88 HIS A O 1
ATOM 728 N N . PHE A 1 89 ? 5.641 -8.304 4.459 1.00 50.09 89 PHE A N 1
ATOM 729 C CA . PHE A 1 89 ? 5.033 -6.979 4.522 1.00 50.09 89 PHE A CA 1
ATOM 730 C C . PHE A 1 89 ? 5.461 -6.338 5.835 1.00 50.09 89 PHE A C 1
ATOM 732 O O . PHE A 1 89 ? 5.104 -6.802 6.915 1.00 50.09 89 PHE A O 1
ATOM 739 N N . VAL A 1 90 ? 6.218 -5.248 5.754 1.00 50.75 90 VAL A N 1
ATOM 740 C CA . VAL A 1 90 ? 6.455 -4.410 6.927 1.00 50.75 90 VAL A CA 1
ATOM 741 C C . VAL A 1 90 ? 5.291 -3.432 7.021 1.00 50.75 90 VAL A C 1
ATOM 743 O O . VAL A 1 90 ? 5.322 -2.349 6.434 1.00 50.75 90 VAL A O 1
ATOM 746 N N . ILE A 1 91 ? 4.246 -3.819 7.752 1.00 52.50 91 ILE A N 1
ATOM 747 C CA . ILE A 1 91 ? 3.206 -2.877 8.166 1.00 52.50 91 ILE A CA 1
ATOM 748 C C . ILE A 1 91 ? 3.809 -2.036 9.291 1.00 52.50 91 ILE A C 1
ATOM 750 O O . ILE A 1 91 ? 3.930 -2.473 10.433 1.00 52.50 91 ILE A O 1
ATOM 754 N N . LYS A 1 92 ? 4.258 -0.827 8.944 1.00 50.66 92 LYS A N 1
ATOM 755 C CA . LYS A 1 92 ? 4.710 0.153 9.933 1.00 50.66 92 LYS A CA 1
ATOM 756 C C . LYS A 1 92 ? 3.492 0.866 10.495 1.00 50.66 92 LYS A C 1
ATOM 758 O O . LYS A 1 92 ? 2.829 1.617 9.782 1.00 50.66 92 LYS A O 1
ATOM 763 N N . ASP A 1 93 ? 3.223 0.632 11.770 1.00 52.50 93 ASP A N 1
ATOM 764 C CA . ASP A 1 93 ? 2.220 1.378 12.509 1.00 52.50 93 ASP A CA 1
ATOM 765 C C . ASP A 1 93 ? 2.825 2.679 13.050 1.00 52.50 93 ASP A C 1
ATOM 767 O O . ASP A 1 93 ? 3.619 2.678 13.988 1.00 52.50 93 ASP A O 1
ATOM 771 N N . GLU A 1 94 ? 2.462 3.811 12.447 1.00 51.25 94 GLU A N 1
ATOM 772 C CA . GLU A 1 94 ? 2.963 5.132 12.852 1.00 51.25 94 GLU A CA 1
ATOM 773 C C . GLU A 1 94 ? 2.353 5.637 14.182 1.00 51.25 94 GLU A C 1
ATOM 775 O O . GLU A 1 94 ? 2.766 6.686 14.671 1.00 51.25 94 GLU A O 1
ATOM 780 N N . ARG A 1 95 ? 1.397 4.921 14.800 1.00 48.78 95 ARG A N 1
ATOM 781 C CA . ARG A 1 95 ? 0.800 5.296 16.105 1.00 48.78 95 ARG A CA 1
ATOM 782 C C . ARG A 1 95 ? 1.708 5.018 17.298 1.00 48.78 95 ARG A C 1
ATOM 784 O O . ARG A 1 95 ? 1.461 5.520 18.392 1.00 48.78 95 ARG A O 1
ATOM 791 N N . LEU A 1 96 ? 2.748 4.225 17.088 1.00 45.22 96 LEU A N 1
ATOM 792 C CA . LEU A 1 96 ? 3.739 3.856 18.083 1.00 45.22 96 LEU A CA 1
ATOM 793 C C . LEU A 1 96 ? 5.095 4.4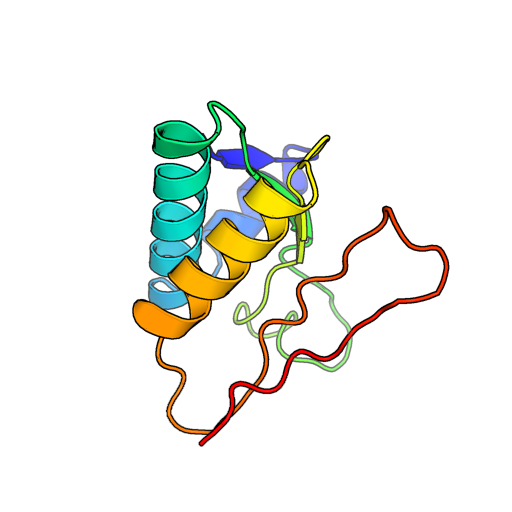12 17.612 1.00 45.22 96 LEU A C 1
ATOM 795 O O . LEU A 1 96 ? 5.746 3.815 16.747 1.00 45.22 96 LEU A O 1
ATOM 799 N N . PRO A 1 97 ? 5.535 5.576 18.127 1.00 39.72 97 PRO A N 1
ATOM 800 C CA . PRO A 1 97 ? 6.820 6.155 17.752 1.00 39.72 97 PRO A CA 1
ATOM 801 C C . PRO A 1 97 ? 7.943 5.149 18.048 1.00 39.72 97 PRO A C 1
ATOM 803 O O . PRO A 1 97 ? 8.175 4.796 19.200 1.00 39.72 97 PRO A O 1
ATOM 806 N N . GLY A 1 98 ? 8.615 4.657 17.002 1.00 45.25 98 GLY A N 1
ATOM 807 C CA . GLY A 1 98 ? 9.693 3.667 17.114 1.00 45.25 98 GLY A CA 1
ATOM 808 C C . GLY A 1 98 ? 9.311 2.206 16.835 1.00 45.25 98 GLY A C 1
ATOM 809 O O . GLY A 1 98 ? 10.208 1.367 16.814 1.00 45.25 98 GLY A O 1
ATOM 810 N N . SER A 1 99 ? 8.046 1.870 16.549 1.00 41.94 99 SER A N 1
ATOM 811 C CA . SER A 1 99 ? 7.663 0.492 16.207 1.00 41.94 99 SER A CA 1
ATOM 812 C C . SER A 1 99 ? 7.590 0.266 14.691 1.00 41.94 99 SER A C 1
ATOM 814 O O . SER A 1 99 ? 6.525 0.125 14.088 1.00 41.94 99 SER A O 1
ATOM 816 N N . SER A 1 100 ? 8.740 0.145 14.030 1.00 41.09 100 SER A N 1
ATOM 817 C CA . SER A 1 100 ? 8.781 -0.766 12.884 1.00 41.09 100 SER A CA 1
ATOM 818 C C . SER A 1 100 ? 8.739 -2.184 13.447 1.00 41.09 100 SER A C 1
ATOM 820 O O . SER A 1 100 ? 9.784 -2.791 13.666 1.00 41.09 100 SER A O 1
ATOM 822 N N . GLN A 1 101 ? 7.546 -2.694 13.760 1.00 42.12 101 GLN A N 1
ATOM 823 C CA . GLN A 1 101 ? 7.418 -4.122 14.006 1.00 42.12 101 GLN A CA 1
ATOM 824 C C . GLN A 1 101 ? 7.548 -4.811 12.651 1.00 42.12 101 GLN A C 1
ATOM 826 O O . GLN A 1 101 ? 6.681 -4.708 11.784 1.00 42.12 101 GLN A O 1
ATOM 831 N N . ASN A 1 102 ? 8.685 -5.473 12.451 1.00 40.50 102 ASN A N 1
ATOM 832 C CA . ASN A 1 102 ? 8.808 -6.491 11.424 1.00 40.50 102 ASN A CA 1
ATOM 833 C C . ASN A 1 102 ? 7.901 -7.641 11.866 1.00 40.50 102 ASN A C 1
ATOM 835 O O . ASN A 1 102 ? 8.318 -8.495 12.644 1.00 40.50 102 ASN A O 1
ATOM 839 N N . TRP A 1 103 ? 6.641 -7.622 11.443 1.00 39.66 103 TRP A N 1
ATOM 840 C CA . TRP A 1 103 ? 5.743 -8.732 11.713 1.00 39.66 103 TRP A CA 1
ATOM 841 C C . TRP A 1 103 ? 6.160 -9.908 10.833 1.00 39.66 103 TRP A C 1
ATOM 843 O O . TRP A 1 103 ? 6.033 -9.895 9.610 1.00 39.66 103 TRP A O 1
ATOM 853 N N . THR A 1 104 ? 6.753 -10.901 11.485 1.00 35.25 104 THR A N 1
ATOM 854 C CA . THR A 1 104 ? 7.035 -12.219 10.922 1.00 35.25 104 THR A CA 1
ATOM 855 C C . THR A 1 104 ? 5.787 -13.056 11.184 1.00 35.25 104 THR A C 1
ATOM 857 O O . THR A 1 104 ? 5.372 -13.162 12.337 1.00 35.25 104 THR A O 1
ATOM 860 N N . ALA A 1 105 ? 5.145 -13.595 10.145 1.00 30.14 105 ALA A N 1
ATOM 861 C CA . ALA A 1 105 ? 4.045 -14.533 10.354 1.00 30.14 105 ALA A CA 1
ATOM 862 C C . ALA A 1 105 ? 4.574 -15.764 11.123 1.00 30.14 105 ALA A C 1
ATOM 864 O O . ALA A 1 105 ? 5.666 -16.239 10.792 1.00 30.14 105 ALA A O 1
ATOM 865 N N . PRO A 1 106 ? 3.871 -16.257 12.159 1.00 28.25 106 PRO A N 1
ATOM 866 C CA . PRO A 1 106 ? 4.250 -17.502 12.812 1.00 28.25 106 PRO A CA 1
ATOM 867 C C . PRO A 1 106 ? 4.016 -18.680 11.854 1.00 28.25 106 PRO A C 1
ATOM 869 O O . PRO A 1 106 ? 3.018 -18.699 11.135 1.00 28.25 106 PRO A O 1
ATOM 872 N N . HIS A 1 107 ? 4.985 -19.601 11.839 1.00 35.03 107 HIS A N 1
ATOM 873 C CA . HIS A 1 107 ? 5.012 -20.830 11.039 1.00 35.03 107 HIS A CA 1
ATOM 874 C C . HIS A 1 107 ? 3.842 -21.774 11.323 1.00 35.03 107 HIS A C 1
ATOM 876 O O . HIS A 1 107 ? 3.429 -21.857 12.503 1.00 35.03 107 HIS A O 1
#

Secondary structure (DSSP, 8-state):
-EEESSHHHHHHHTTS-HHHHHHHHHHHHHHHHHSS--EEEEES--SSSSSTTTT---EEEESS--HHHHHHHHHHHHHH---TTT-------TTSTT-----PPP-

Mean predicted aligned error: 7.91 Å

Nearest PDB structures (foldseek):
  7uph-assembly1_N  TM=3.931E-01  e=9.742E+00  Escherichia coli

Sequence (107 aa):
MIKFKDDLIRHEFYRLDKRLMAVIYLIGGFARQEFKKDITITCAYRGDSGTHKDWRAVDMRTRNLSSEEGDKLVAFVNDHIDYGDGKHFVIKDERLPGSSQNWTAPH

pLDDT: mean 77.94, std 19.51, range [28.25, 95.94]

Solvent-accessible surface area (backbone atoms only — not comparable to full-atom values): 6424 Å² total; per-residue (Å²): 68,79,42,55,75,44,71,67,46,48,60,43,50,76,62,36,41,69,67,61,51,51,52,52,52,50,54,17,47,48,39,29,70,78,70,71,37,46,32,32,41,74,41,30,69,42,95,58,95,63,50,26,56,73,25,69,40,70,44,70,48,62,77,88,64,52,71,69,55,47,52,50,52,52,51,50,45,64,76,75,54,82,54,98,80,79,69,66,71,67,67,63,50,82,91,45,90,86,40,74,49,74,56,70,82,84,131

Radius of gyration: 13.69 Å; Cα contacts (8 Å, |Δi|>4): 128; chains: 1; bounding box: 34×34×32 Å